Protein AF-A0A954BLR5-F1 (afdb_monomer_lite)

Sequence (154 aa):
MSEPIPFDEHAERLKIRSSPKPVTRINRKVLMVGAGIGVLALFAAMSIALKPPTAVDPDARRELYNTTNTRKPEGLSTLPTSYSDIAPVEDRIARLGPPLSGDLGATMLRAERELGIEPEYVTRFEDDFRPNPADEAERARRMREAALADEAAR

Foldseek 3Di:
DDDDDDPVVVVVVPPPDDDDDDDDDDDPVVVVVVVVVVVVVVVVVVCVVVVPPPPPDPVVPPPPPCPVPDPDPPVVVVDDPDPVRPPPVVVVPPPDDDDDDPDCPVVVCVLCVVLVHDDDDPPDDDPDPDPDVVVVVVVVVSSVVSVVVVVVVD

Secondary structure (DSSP, 8-state):
-PPPPPHHHHHHHT--SPPPPP-----HHHHHHHHHHHHHHHHHHHHHHT-------GGGGSSTT-TT-S---GGGTTS-SSGGGS--GGGG-----SPPTT--HHHHHHHHHHTT-PPPP-----SSSSPPHHHHHHHHHHHHHHHHHHHHH-

Radius of gyration: 46.42 Å; chains: 1; bounding box: 116×48×112 Å

Structure (mmCIF, N/CA/C/O backbone):
data_AF-A0A954BLR5-F1
#
_entry.id   AF-A0A954BLR5-F1
#
loop_
_atom_site.group_PDB
_atom_site.id
_atom_site.type_symbol
_atom_site.label_atom_id
_atom_site.label_alt_id
_atom_site.label_comp_id
_atom_site.label_asym_id
_atom_site.label_entity_id
_atom_site.label_seq_id
_atom_site.pdbx_PDB_ins_code
_atom_site.Cartn_x
_atom_site.Cartn_y
_atom_site.Cartn_z
_atom_site.occupancy
_atom_site.B_iso_or_equiv
_atom_site.auth_seq_id
_atom_site.auth_comp_id
_atom_site.auth_asym_id
_atom_site.auth_atom_id
_atom_site.pdbx_PDB_model_num
ATOM 1 N N . MET A 1 1 ? 77.175 5.494 -67.122 1.00 51.19 1 MET A N 1
ATOM 2 C CA . MET A 1 1 ? 76.671 6.641 -66.342 1.00 51.19 1 MET A CA 1
ATOM 3 C C . MET A 1 1 ? 75.400 6.184 -65.658 1.00 51.19 1 MET A C 1
ATOM 5 O O . MET A 1 1 ? 74.516 5.716 -66.358 1.00 51.19 1 MET A O 1
ATOM 9 N N . SER A 1 2 ? 75.355 6.194 -64.328 1.00 68.12 2 SER A N 1
ATOM 10 C CA . SER A 1 2 ? 74.134 5.906 -63.568 1.00 68.12 2 SER A CA 1
ATOM 11 C C . SER A 1 2 ? 73.149 7.056 -63.757 1.00 68.12 2 SER A C 1
ATOM 13 O O . SER A 1 2 ? 73.553 8.215 -63.644 1.00 68.12 2 SER A O 1
ATOM 15 N N . GLU A 1 3 ? 71.898 6.740 -64.084 1.00 78.94 3 GLU A N 1
ATOM 16 C CA . GLU A 1 3 ? 70.837 7.737 -64.227 1.00 78.94 3 GLU A CA 1
ATOM 17 C C . GLU A 1 3 ? 70.686 8.562 -62.938 1.00 78.94 3 GLU A C 1
ATOM 19 O O . GLU A 1 3 ? 70.871 8.027 -61.838 1.00 78.94 3 GLU A O 1
ATOM 24 N N . PRO A 1 4 ? 70.401 9.872 -63.051 1.00 80.62 4 PRO A N 1
ATOM 25 C CA . PRO A 1 4 ? 70.190 10.710 -61.886 1.00 80.62 4 PRO A CA 1
ATOM 26 C C . PRO A 1 4 ? 68.937 10.244 -61.146 1.00 80.62 4 PRO A C 1
ATOM 28 O O . PRO A 1 4 ? 67.880 10.039 -61.743 1.00 80.62 4 PRO A O 1
ATOM 31 N N . ILE A 1 5 ? 69.074 10.092 -59.833 1.00 77.06 5 ILE A N 1
ATOM 32 C CA . ILE A 1 5 ? 67.964 9.738 -58.954 1.00 77.06 5 ILE A CA 1
ATOM 33 C C . ILE A 1 5 ? 66.899 10.849 -59.058 1.00 77.06 5 ILE A C 1
ATOM 35 O O . ILE A 1 5 ? 67.242 12.037 -59.009 1.00 77.06 5 ILE A O 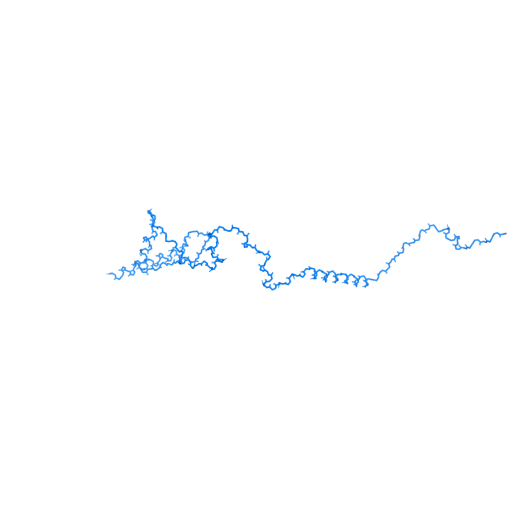1
ATOM 39 N N . PRO A 1 6 ? 65.615 10.496 -59.226 1.00 84.81 6 PRO A N 1
ATOM 40 C CA . PRO A 1 6 ? 64.540 11.470 -59.346 1.00 84.81 6 PRO A CA 1
ATOM 41 C C . PRO A 1 6 ? 64.396 12.317 -58.073 1.00 84.81 6 PRO A C 1
ATOM 43 O O . PRO A 1 6 ? 64.600 11.855 -56.949 1.00 84.81 6 PRO A O 1
ATOM 46 N N . PHE A 1 7 ? 64.028 13.587 -58.257 1.00 80.00 7 PHE A N 1
ATOM 47 C CA . PHE A 1 7 ? 63.974 14.601 -57.198 1.00 80.00 7 PHE A CA 1
ATOM 48 C C . PHE A 1 7 ? 63.080 14.210 -56.010 1.00 80.00 7 PHE A C 1
ATOM 50 O O . PHE A 1 7 ? 63.417 14.510 -54.865 1.00 80.00 7 PHE A O 1
ATOM 57 N N . ASP A 1 8 ? 61.984 13.495 -56.263 1.00 82.25 8 ASP A N 1
ATOM 58 C CA . ASP A 1 8 ? 61.044 13.067 -55.223 1.00 82.25 8 ASP A CA 1
ATOM 59 C C . ASP A 1 8 ? 61.700 12.118 -54.210 1.00 82.25 8 ASP A C 1
ATOM 61 O O . ASP A 1 8 ? 61.485 12.246 -53.006 1.00 82.25 8 ASP A O 1
ATOM 65 N N . GLU A 1 9 ? 62.592 11.234 -54.668 1.00 81.19 9 GLU A N 1
ATOM 66 C CA . GLU A 1 9 ? 63.307 10.304 -53.790 1.00 81.19 9 GLU A CA 1
ATOM 67 C C . GLU A 1 9 ? 64.349 11.036 -52.924 1.00 81.19 9 GLU A C 1
ATOM 69 O O . GLU A 1 9 ? 64.548 10.710 -51.751 1.00 81.19 9 GLU A O 1
ATOM 74 N N . HIS A 1 10 ? 64.978 12.086 -53.463 1.00 82.38 10 HIS A N 1
ATOM 75 C CA . HIS A 1 10 ? 65.848 12.968 -52.683 1.00 82.38 10 HIS A CA 1
ATOM 76 C C . HIS A 1 10 ? 65.068 13.754 -51.625 1.00 82.38 10 HIS A C 1
ATOM 78 O O . HIS A 1 10 ? 65.528 13.879 -50.487 1.00 82.38 10 HIS A O 1
ATOM 84 N N . ALA A 1 11 ? 63.887 14.260 -51.980 1.00 79.69 11 ALA A N 1
ATOM 85 C CA . ALA A 1 11 ? 63.023 15.003 -51.072 1.00 79.69 11 ALA A CA 1
ATOM 86 C C . ALA A 1 11 ? 62.489 14.118 -49.931 1.00 79.69 11 ALA A C 1
ATOM 88 O O . ALA A 1 11 ? 62.458 14.556 -48.779 1.00 79.69 11 ALA A O 1
ATOM 89 N N . GLU A 1 12 ? 62.137 12.864 -50.224 1.00 80.06 12 GLU A N 1
ATOM 90 C CA . GLU A 1 12 ? 61.710 11.872 -49.231 1.00 80.06 12 GLU A CA 1
ATOM 91 C C . GLU A 1 12 ? 62.844 11.553 -48.237 1.00 80.06 12 GLU A C 1
ATOM 93 O O . GLU A 1 12 ? 62.631 11.552 -47.023 1.00 80.06 12 GLU A O 1
ATOM 98 N N . ARG A 1 13 ? 64.078 11.370 -48.734 1.00 79.44 13 ARG A N 1
ATOM 99 C CA . ARG A 1 13 ? 65.270 11.084 -47.909 1.00 79.44 13 ARG A CA 1
ATOM 100 C C . ARG A 1 13 ? 65.712 12.255 -47.028 1.00 79.44 13 ARG A C 1
ATOM 102 O O . ARG A 1 13 ? 66.289 12.030 -45.967 1.00 79.44 13 ARG A O 1
ATOM 109 N N . LEU A 1 14 ? 65.460 13.495 -47.449 1.00 81.50 14 LEU A N 1
ATOM 110 C CA . LEU A 1 14 ? 65.829 14.719 -46.721 1.00 81.50 14 LEU A CA 1
ATOM 111 C C . LEU A 1 14 ? 64.708 15.241 -45.805 1.00 81.50 14 LEU A C 1
ATOM 113 O O . LEU A 1 14 ? 64.800 16.341 -45.253 1.00 81.50 14 LEU A O 1
ATOM 117 N N . LYS A 1 15 ? 63.632 14.472 -45.618 1.00 81.62 15 LYS A N 1
ATOM 118 C CA . LYS A 1 15 ? 62.487 14.871 -44.801 1.00 81.62 15 LYS A CA 1
ATOM 119 C C . LYS A 1 15 ? 62.802 14.751 -43.304 1.00 81.62 15 LYS A C 1
ATOM 121 O O . LYS A 1 15 ? 62.604 13.716 -42.683 1.00 81.62 15 LYS A O 1
ATOM 126 N N . ILE A 1 16 ? 63.254 15.851 -42.701 1.00 82.94 16 ILE A N 1
ATOM 127 C CA . ILE A 1 16 ? 63.628 15.928 -41.270 1.00 82.94 16 ILE A CA 1
ATOM 128 C C . ILE A 1 16 ? 62.395 15.979 -40.336 1.00 82.94 16 ILE A C 1
ATOM 130 O O . ILE A 1 16 ? 62.497 15.702 -39.142 1.00 82.94 16 ILE A O 1
ATOM 134 N N . ARG A 1 17 ? 61.205 16.326 -40.852 1.00 79.38 17 ARG A N 1
ATOM 135 C CA . ARG A 1 17 ? 59.964 16.415 -40.059 1.00 79.38 17 ARG A CA 1
ATOM 136 C C . ARG A 1 17 ? 59.061 15.201 -40.269 1.00 79.38 17 ARG A C 1
ATOM 138 O O . ARG A 1 17 ? 58.758 14.837 -41.404 1.00 79.38 17 ARG A O 1
ATOM 145 N N . SER A 1 18 ? 58.553 14.644 -39.171 1.00 80.31 18 SER A N 1
ATOM 146 C CA . SER A 1 18 ? 57.471 13.658 -39.215 1.00 80.31 18 SER A CA 1
ATOM 147 C C . SER A 1 18 ? 56.214 14.260 -39.852 1.00 80.31 18 SER A C 1
ATOM 149 O O . SER A 1 18 ? 55.916 15.448 -39.697 1.00 80.31 18 SER A O 1
ATOM 151 N N . SER A 1 19 ? 55.470 13.445 -40.602 1.00 79.62 19 SER A N 1
ATOM 152 C CA . SER A 1 19 ? 54.188 13.866 -41.170 1.00 79.62 19 SER A CA 1
ATOM 153 C C . SER A 1 19 ? 53.188 14.182 -40.049 1.00 79.62 19 SER A C 1
ATOM 155 O O . SER A 1 19 ? 53.088 13.398 -39.100 1.00 79.62 19 SER A O 1
ATOM 157 N N . PRO A 1 20 ? 52.420 15.284 -40.139 1.00 82.25 20 PRO A N 1
ATOM 158 C CA . PRO A 1 20 ? 51.418 15.615 -39.132 1.00 82.25 20 PRO A CA 1
ATOM 159 C C . PRO A 1 20 ? 50.363 14.507 -39.032 1.00 82.25 20 PRO A C 1
ATOM 161 O O . PRO A 1 20 ? 49.954 13.933 -40.043 1.00 82.25 20 PRO A O 1
ATOM 164 N N . LYS A 1 21 ? 49.909 14.206 -37.809 1.00 82.69 21 LYS A N 1
ATOM 165 C CA . LYS A 1 21 ? 48.869 13.194 -37.580 1.00 82.69 21 LYS A CA 1
ATOM 166 C C . LYS A 1 21 ? 47.573 13.652 -38.268 1.00 82.69 21 LYS A C 1
ATOM 168 O O . LYS A 1 21 ? 47.137 14.777 -38.011 1.00 82.69 21 LYS A O 1
ATOM 173 N N . PRO A 1 22 ? 46.958 12.830 -39.137 1.00 79.94 22 PRO A N 1
ATOM 174 C CA . PRO A 1 22 ? 45.746 13.230 -39.838 1.00 79.94 22 PRO A CA 1
ATOM 175 C C . PRO A 1 22 ? 44.627 13.516 -38.832 1.00 79.94 22 PRO A C 1
ATOM 177 O O . PRO A 1 22 ? 44.380 12.730 -37.916 1.00 79.94 22 PRO A O 1
ATOM 180 N N . VAL A 1 23 ? 43.954 14.657 -38.996 1.00 81.38 23 VAL A N 1
ATOM 181 C CA . VAL A 1 23 ? 42.834 15.065 -38.142 1.00 81.38 23 VAL A CA 1
ATOM 182 C C . VAL A 1 23 ? 41.537 14.651 -38.824 1.00 81.38 23 VAL A C 1
ATOM 184 O O . VAL A 1 23 ? 41.151 15.219 -39.847 1.00 81.38 23 VAL A O 1
ATOM 187 N N . THR A 1 24 ? 40.838 13.673 -38.257 1.00 83.62 24 THR A N 1
ATOM 188 C CA . THR A 1 24 ? 39.501 13.285 -38.715 1.00 83.62 24 THR A CA 1
ATOM 189 C C . THR A 1 24 ? 38.504 14.393 -38.391 1.00 83.62 24 THR A C 1
ATOM 191 O O . THR A 1 24 ? 38.186 14.642 -37.228 1.00 83.62 24 THR A O 1
ATOM 194 N N . ARG A 1 25 ? 37.993 15.075 -39.420 1.00 84.56 25 ARG A N 1
ATOM 195 C CA . ARG A 1 25 ? 36.912 16.056 -39.274 1.00 84.56 25 ARG A CA 1
ATOM 196 C C . ARG A 1 25 ? 35.569 15.335 -39.333 1.00 84.56 25 ARG A C 1
ATOM 198 O O . ARG A 1 25 ? 35.106 14.969 -40.406 1.00 84.56 25 ARG A O 1
ATOM 205 N N . ILE A 1 26 ? 34.946 15.134 -38.175 1.00 83.81 26 ILE A N 1
ATOM 206 C CA . ILE A 1 26 ? 33.617 14.520 -38.078 1.00 83.81 26 ILE A CA 1
ATOM 207 C C . ILE A 1 26 ? 32.550 15.618 -38.124 1.00 83.81 26 ILE A C 1
ATOM 209 O O . ILE A 1 26 ? 32.649 16.633 -37.430 1.00 83.81 26 ILE A O 1
ATOM 213 N N . ASN A 1 27 ? 31.510 15.418 -38.937 1.00 91.12 27 ASN A N 1
ATOM 214 C CA . ASN A 1 27 ? 30.366 16.323 -38.975 1.00 91.12 27 ASN A CA 1
ATOM 215 C C . ASN A 1 27 ? 29.579 16.217 -37.660 1.00 91.12 27 ASN A C 1
ATOM 217 O O . ASN A 1 27 ? 29.023 15.165 -37.341 1.00 91.12 27 ASN A O 1
ATOM 221 N N . ARG A 1 28 ? 29.486 17.328 -36.919 1.00 92.69 28 ARG A N 1
ATOM 222 C CA . ARG A 1 28 ? 28.760 17.401 -35.639 1.00 92.69 28 ARG A CA 1
ATOM 223 C C . ARG A 1 28 ? 27.305 16.943 -35.757 1.00 92.69 28 ARG A C 1
ATOM 225 O O . ARG A 1 28 ? 26.790 16.346 -34.820 1.00 92.69 28 ARG A O 1
ATOM 232 N N . LYS A 1 29 ? 26.659 17.171 -36.907 1.00 94.06 29 LYS A N 1
ATOM 233 C CA . LYS A 1 29 ? 25.286 16.707 -37.162 1.00 94.06 29 LYS A CA 1
ATOM 234 C C . LYS A 1 29 ? 25.207 15.183 -37.204 1.00 94.06 29 LYS A C 1
ATOM 236 O O . LYS A 1 29 ? 24.309 14.612 -36.606 1.00 94.06 29 LYS A O 1
ATOM 241 N N . VAL A 1 30 ? 26.171 14.529 -37.854 1.00 94.56 30 VAL A N 1
ATOM 242 C CA . VAL A 1 30 ? 26.238 13.060 -37.929 1.00 94.56 30 VAL A CA 1
ATOM 243 C C . VAL A 1 30 ? 26.485 12.467 -36.546 1.00 94.56 30 VAL A C 1
ATOM 245 O O . VAL A 1 30 ? 25.835 11.495 -36.180 1.00 94.56 30 VAL A O 1
ATOM 248 N N . LEU A 1 31 ? 27.357 13.092 -35.748 1.00 94.69 31 LEU A N 1
ATOM 249 C CA . LEU A 1 31 ? 27.602 12.665 -34.371 1.00 94.69 31 LEU A CA 1
ATOM 250 C C . LEU A 1 31 ? 26.343 12.789 -33.499 1.00 94.69 31 LEU A C 1
ATOM 252 O O . LEU A 1 31 ? 26.013 11.852 -32.779 1.00 94.69 31 LEU A O 1
ATOM 256 N N . MET A 1 32 ? 25.607 13.901 -33.606 1.00 96.00 32 MET A N 1
ATOM 257 C CA . MET A 1 32 ? 24.341 14.084 -32.886 1.00 96.00 32 MET A CA 1
ATOM 258 C C . MET A 1 32 ? 23.272 13.075 -33.317 1.00 96.00 32 MET A C 1
ATOM 260 O O . MET A 1 32 ? 22.622 12.482 -32.462 1.00 96.00 32 MET A O 1
ATOM 264 N N . VAL A 1 33 ? 23.112 12.841 -34.622 1.00 97.12 33 VAL A N 1
ATOM 265 C CA . VAL A 1 33 ? 22.146 11.861 -35.144 1.00 97.12 33 VAL A CA 1
ATOM 266 C C . VAL A 1 33 ? 22.508 10.446 -34.691 1.00 97.12 33 VAL A C 1
ATOM 268 O O . VAL A 1 33 ? 21.643 9.729 -34.199 1.00 97.12 33 VAL A O 1
ATOM 271 N N . GLY A 1 34 ? 23.783 10.057 -34.788 1.00 97.19 34 GLY A N 1
ATOM 272 C CA . GLY A 1 34 ? 24.250 8.743 -34.345 1.00 97.19 34 GLY A CA 1
ATOM 273 C C . GLY A 1 34 ? 24.043 8.520 -32.846 1.00 97.19 34 GLY A C 1
ATOM 274 O O . GLY A 1 34 ? 23.519 7.482 -32.446 1.00 97.19 34 GLY A O 1
ATOM 275 N N . ALA A 1 35 ? 24.377 9.515 -32.019 1.00 97.00 35 ALA A N 1
ATOM 276 C CA . ALA A 1 35 ? 24.123 9.459 -30.582 1.00 97.00 35 ALA A CA 1
ATOM 277 C C . ALA A 1 35 ? 22.620 9.360 -30.271 1.00 97.00 35 ALA A C 1
ATOM 279 O O . ALA A 1 35 ? 22.219 8.538 -29.450 1.00 97.00 35 ALA A O 1
ATOM 280 N N . GLY A 1 36 ? 21.782 10.138 -30.965 1.00 97.88 36 GLY A N 1
ATOM 281 C CA . GLY A 1 36 ? 20.327 10.095 -30.807 1.00 97.88 36 GLY A CA 1
ATOM 282 C C . GLY A 1 36 ? 19.736 8.721 -31.128 1.00 97.88 36 GLY A C 1
ATOM 283 O O . GLY A 1 36 ? 18.960 8.190 -30.337 1.00 97.88 36 GLY A O 1
ATOM 284 N N . ILE A 1 37 ? 20.157 8.104 -32.236 1.00 98.12 37 ILE A N 1
ATOM 285 C CA . ILE A 1 37 ? 19.743 6.741 -32.601 1.00 98.12 37 ILE A CA 1
ATOM 286 C C . ILE A 1 37 ? 20.178 5.739 -31.525 1.00 98.12 37 ILE A C 1
ATOM 288 O O . ILE A 1 37 ? 19.382 4.890 -31.126 1.00 98.12 37 ILE A O 1
ATOM 292 N N . GLY A 1 38 ? 21.408 5.859 -31.015 1.00 98.12 38 GLY A N 1
ATOM 293 C CA . GLY A 1 38 ? 21.914 4.991 -29.950 1.00 98.12 38 GLY A CA 1
ATOM 294 C C . GLY A 1 38 ? 21.086 5.073 -28.665 1.00 98.12 38 GLY A C 1
ATOM 295 O O . GLY A 1 38 ? 20.719 4.045 -28.098 1.00 98.12 38 GLY A O 1
ATOM 296 N N . VAL A 1 39 ? 20.731 6.287 -28.234 1.00 98.12 39 VAL A N 1
ATOM 297 C CA . VAL A 1 39 ? 19.890 6.502 -27.045 1.00 98.12 39 VAL A CA 1
ATOM 298 C C . VAL A 1 39 ? 18.485 5.935 -27.248 1.00 98.12 39 VAL A C 1
ATOM 300 O O . VAL A 1 39 ? 17.973 5.251 -26.364 1.00 98.12 39 VAL A O 1
ATOM 303 N N . LEU A 1 40 ? 17.873 6.162 -28.413 1.00 98.06 40 LEU A N 1
ATOM 304 C CA . LEU A 1 40 ? 16.546 5.623 -28.724 1.00 98.06 40 LEU A CA 1
ATOM 305 C C . LEU A 1 40 ? 16.539 4.090 -28.749 1.00 98.06 40 LEU A C 1
ATOM 307 O O . LEU A 1 40 ? 15.617 3.475 -28.216 1.00 98.06 40 LEU A O 1
ATOM 311 N N . ALA A 1 41 ? 17.580 3.470 -29.309 1.00 98.06 41 ALA A N 1
ATOM 312 C CA . ALA A 1 41 ? 17.724 2.018 -29.324 1.00 98.06 41 ALA A CA 1
ATOM 313 C C . ALA A 1 41 ? 17.852 1.440 -27.904 1.00 98.06 41 ALA A C 1
ATOM 315 O O . ALA A 1 41 ? 17.155 0.483 -27.566 1.00 98.06 41 ALA A O 1
ATOM 316 N N . LEU A 1 42 ? 18.686 2.050 -27.052 1.00 97.94 42 LEU A N 1
ATOM 317 C CA . LEU A 1 42 ? 18.821 1.658 -25.645 1.00 97.94 42 LEU A CA 1
ATOM 318 C C . LEU A 1 42 ? 17.505 1.815 -24.880 1.00 97.94 42 LEU A C 1
ATOM 320 O O . LEU A 1 42 ? 17.113 0.914 -24.144 1.00 97.94 42 LEU A O 1
ATOM 324 N N . PHE A 1 43 ? 16.800 2.929 -25.076 1.00 97.25 43 PHE A N 1
ATOM 325 C CA . PHE A 1 43 ? 15.517 3.175 -24.426 1.00 97.25 43 PHE A CA 1
ATOM 326 C C . PHE A 1 43 ? 14.448 2.159 -24.847 1.00 97.25 43 PHE A C 1
ATOM 328 O O . PHE A 1 43 ? 13.703 1.660 -24.002 1.00 97.25 43 PHE A O 1
ATOM 335 N N . ALA A 1 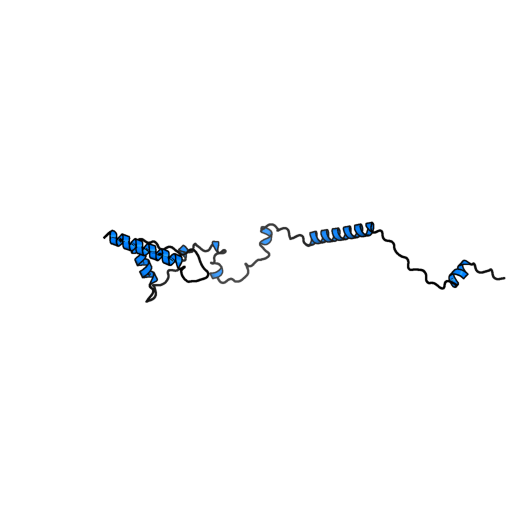44 ? 14.385 1.807 -26.133 1.00 97.00 44 ALA A N 1
ATOM 336 C CA . ALA A 1 44 ? 13.469 0.787 -26.634 1.00 97.00 44 ALA A CA 1
ATOM 337 C C . ALA A 1 44 ? 13.802 -0.600 -26.061 1.00 97.00 44 ALA A C 1
ATOM 339 O O . ALA A 1 44 ? 12.910 -1.295 -25.574 1.00 97.00 44 ALA A O 1
ATOM 340 N N . ALA A 1 45 ? 15.085 -0.974 -26.048 1.00 97.31 45 ALA A N 1
ATOM 341 C CA . ALA A 1 45 ? 15.543 -2.221 -25.445 1.00 97.31 45 ALA A CA 1
ATOM 342 C C . ALA A 1 45 ? 15.197 -2.287 -23.950 1.00 97.31 45 ALA A C 1
ATOM 344 O O . ALA A 1 45 ? 14.641 -3.284 -23.492 1.00 97.31 45 ALA A O 1
ATOM 345 N N . MET A 1 46 ? 15.451 -1.206 -23.205 1.00 96.50 46 MET A N 1
ATOM 346 C CA . MET A 1 46 ? 15.103 -1.107 -21.788 1.00 96.50 46 MET A CA 1
ATOM 347 C C . MET A 1 46 ? 13.592 -1.201 -21.579 1.00 96.50 46 MET A C 1
ATOM 349 O O . MET A 1 46 ? 13.150 -1.916 -20.691 1.00 96.50 46 MET A O 1
ATOM 353 N N . SER A 1 47 ? 12.793 -0.542 -22.419 1.00 95.19 47 SER A N 1
ATOM 354 C CA . SER A 1 47 ? 11.326 -0.580 -22.333 1.00 95.19 47 SER A CA 1
ATOM 355 C C . SER A 1 47 ? 10.762 -1.988 -22.553 1.00 95.19 47 SER A C 1
ATOM 357 O O . SER A 1 47 ? 9.788 -2.366 -21.909 1.00 95.19 47 SER A O 1
ATOM 359 N N . ILE A 1 48 ? 11.376 -2.777 -23.441 1.00 92.00 48 ILE A N 1
ATOM 360 C CA . ILE A 1 48 ? 11.011 -4.184 -23.660 1.00 92.00 48 ILE A CA 1
ATOM 361 C C . ILE A 1 48 ? 11.478 -5.049 -22.484 1.00 92.00 48 ILE A C 1
ATOM 363 O O . ILE A 1 48 ? 10.709 -5.871 -21.996 1.00 92.00 48 ILE A O 1
ATOM 367 N N . ALA A 1 49 ? 12.709 -4.850 -22.009 1.00 92.75 49 ALA A N 1
ATOM 368 C CA . ALA A 1 49 ? 13.298 -5.635 -20.925 1.00 92.75 49 ALA A CA 1
ATOM 369 C C . ALA A 1 49 ? 12.612 -5.400 -19.568 1.00 92.75 49 ALA A C 1
ATOM 371 O O . ALA A 1 49 ? 12.438 -6.339 -18.798 1.00 92.75 49 ALA A O 1
ATOM 372 N N . LEU A 1 50 ? 12.215 -4.157 -19.280 1.00 92.25 50 LEU A N 1
ATOM 373 C CA . LEU A 1 50 ? 11.503 -3.767 -18.059 1.00 92.25 50 LEU A CA 1
ATOM 374 C C . LEU A 1 50 ? 9.987 -3.869 -18.203 1.00 92.25 50 LEU A C 1
ATOM 376 O O . LEU A 1 50 ? 9.283 -3.495 -17.265 1.00 92.25 50 LEU A O 1
ATOM 380 N N . LYS A 1 51 ? 9.466 -4.335 -19.348 1.00 86.25 51 LYS A N 1
ATOM 381 C CA . LYS A 1 51 ? 8.026 -4.515 -19.518 1.00 86.25 51 LYS A CA 1
ATOM 382 C C . LYS A 1 51 ? 7.538 -5.384 -18.355 1.00 86.25 51 LYS A C 1
ATOM 384 O O . LYS A 1 51 ? 7.940 -6.548 -18.278 1.00 86.25 51 LYS A O 1
ATOM 389 N N . PRO A 1 52 ? 6.725 -4.833 -17.431 1.00 78.62 52 PRO A N 1
ATOM 390 C CA . PRO A 1 52 ? 6.275 -5.604 -16.291 1.00 78.62 52 PRO A CA 1
ATOM 391 C C . PRO A 1 52 ? 5.516 -6.810 -16.836 1.00 78.62 52 PRO A C 1
ATOM 393 O O . PRO A 1 52 ? 4.853 -6.675 -17.876 1.00 78.62 52 PRO A O 1
ATOM 396 N N . PRO A 1 53 ? 5.611 -7.979 -16.182 1.00 72.62 53 PRO A N 1
ATOM 397 C CA . PRO A 1 53 ? 4.796 -9.112 -16.572 1.00 72.62 53 PRO A CA 1
ATOM 398 C C . PRO A 1 53 ? 3.349 -8.623 -16.602 1.00 72.62 53 PRO A C 1
ATOM 400 O O . PRO A 1 53 ? 2.811 -8.190 -15.581 1.00 72.62 53 PRO A O 1
ATOM 403 N N . THR A 1 54 ? 2.757 -8.591 -17.802 1.00 67.19 54 THR A N 1
ATOM 404 C CA . THR A 1 54 ? 1.333 -8.305 -17.961 1.00 67.19 54 THR A CA 1
ATOM 405 C C . THR A 1 54 ? 0.642 -9.265 -17.023 1.00 67.19 54 THR A C 1
ATOM 407 O O . THR A 1 54 ? 0.921 -10.459 -17.111 1.00 67.19 54 THR A O 1
ATOM 410 N N . ALA A 1 55 ? -0.136 -8.733 -16.076 1.00 58.78 55 ALA A N 1
ATOM 411 C CA . ALA A 1 55 ? -0.823 -9.525 -15.075 1.00 58.78 55 ALA A CA 1
ATOM 412 C C . ALA A 1 55 ? -1.555 -10.649 -15.805 1.00 58.78 55 ALA A C 1
ATOM 414 O O . ALA A 1 55 ? -2.568 -10.417 -16.461 1.00 58.78 55 ALA A O 1
ATOM 415 N N . VAL A 1 56 ? -0.951 -11.836 -15.773 1.00 57.69 56 VAL A N 1
ATOM 416 C CA . VAL A 1 56 ? -1.539 -13.024 -16.358 1.00 57.69 56 VAL A CA 1
ATOM 417 C C . VAL A 1 56 ? -2.834 -13.223 -15.591 1.00 57.69 56 VAL A C 1
ATOM 419 O O . VAL A 1 56 ? -2.878 -12.981 -14.375 1.00 57.69 56 VAL A O 1
ATOM 422 N N . ASP A 1 57 ? -3.867 -13.554 -16.355 1.00 59.06 57 ASP A N 1
ATOM 423 C CA . ASP A 1 57 ? -5.214 -13.899 -15.925 1.00 59.06 57 ASP A CA 1
ATOM 424 C C . ASP A 1 57 ? -5.217 -14.426 -14.476 1.00 59.06 57 ASP A C 1
ATOM 426 O O . ASP A 1 57 ? -4.398 -15.301 -14.168 1.00 59.06 57 ASP A O 1
ATOM 430 N N . PRO A 1 58 ? -6.029 -13.885 -13.547 1.00 57.91 58 PRO A N 1
ATOM 431 C CA . PRO A 1 58 ? -6.054 -14.310 -12.143 1.00 57.91 58 PRO A CA 1
ATOM 432 C C . PRO A 1 58 ? -6.065 -15.834 -11.920 1.00 57.91 58 PRO A C 1
ATOM 434 O O . PRO A 1 58 ? -5.551 -16.281 -10.894 1.00 57.91 58 PRO A O 1
ATOM 437 N N . ASP A 1 59 ? -6.537 -16.630 -12.881 1.00 57.22 59 ASP A N 1
ATOM 438 C CA . ASP A 1 59 ? -6.489 -18.094 -12.829 1.00 57.22 59 ASP A CA 1
ATOM 439 C C . ASP A 1 59 ? -5.086 -18.712 -13.004 1.00 57.22 59 ASP A C 1
ATOM 441 O O . ASP A 1 59 ? -4.812 -19.767 -12.438 1.00 57.22 59 ASP A O 1
ATOM 445 N N . ALA A 1 60 ? -4.136 -18.048 -13.670 1.00 55.66 60 ALA A N 1
ATOM 446 C CA . ALA A 1 60 ? -2.764 -18.550 -13.838 1.00 55.66 60 ALA A CA 1
ATOM 447 C C . ALA A 1 60 ? -1.870 -18.353 -12.594 1.00 55.66 60 ALA A C 1
ATOM 449 O O . ALA A 1 60 ? -0.758 -18.879 -12.526 1.00 55.66 60 ALA A O 1
ATOM 450 N N . ARG A 1 61 ? -2.333 -17.588 -11.593 1.00 54.69 61 ARG A N 1
ATOM 451 C CA . ARG A 1 61 ? -1.616 -17.325 -10.328 1.00 54.69 61 ARG A CA 1
ATOM 452 C C . ARG A 1 61 ? -1.966 -18.290 -9.194 1.00 54.69 61 ARG A C 1
ATOM 454 O O . ARG A 1 61 ? -1.458 -18.124 -8.087 1.00 54.69 61 ARG A O 1
ATOM 461 N N . ARG A 1 62 ? -2.806 -19.295 -9.443 1.00 55.84 62 ARG A N 1
ATOM 462 C CA . ARG A 1 62 ? -3.292 -20.204 -8.394 1.00 55.84 62 ARG A CA 1
ATOM 463 C C . ARG A 1 62 ? -2.271 -21.248 -7.936 1.00 55.84 62 ARG A C 1
ATOM 465 O O . ARG A 1 62 ? -2.404 -21.764 -6.834 1.00 55.84 62 ARG A O 1
ATOM 472 N N . GLU A 1 63 ? -1.244 -21.537 -8.734 1.00 56.66 63 GLU A N 1
ATOM 473 C CA . GLU A 1 63 ? -0.468 -22.773 -8.541 1.00 56.66 63 GLU A CA 1
ATOM 474 C C . GLU A 1 63 ? 0.996 -22.571 -8.115 1.00 56.66 63 GLU A C 1
ATOM 476 O O . GLU A 1 63 ? 1.615 -23.510 -7.613 1.00 56.66 63 GLU A O 1
ATOM 481 N N . LEU A 1 64 ? 1.548 -21.353 -8.237 1.00 62.03 64 LEU A N 1
ATOM 482 C CA . LEU A 1 64 ? 2.968 -21.097 -7.932 1.00 62.03 64 LEU A CA 1
ATOM 483 C C . LEU A 1 64 ? 3.248 -20.843 -6.438 1.00 62.03 64 LEU A C 1
ATOM 485 O O . LEU A 1 64 ? 4.372 -21.028 -5.982 1.00 62.03 64 LEU A O 1
ATOM 489 N N . TYR A 1 65 ? 2.221 -20.501 -5.656 1.00 55.34 65 TYR A N 1
ATOM 490 C CA . TYR A 1 65 ? 2.286 -20.437 -4.192 1.00 55.34 65 TYR A CA 1
ATOM 491 C C . TYR A 1 65 ? 1.324 -21.456 -3.576 1.00 55.34 65 TYR A C 1
ATOM 493 O O . TYR A 1 65 ? 0.385 -21.108 -2.861 1.00 55.34 65 TYR A O 1
ATOM 501 N N . ASN A 1 66 ? 1.551 -22.741 -3.851 1.00 56.50 66 ASN A N 1
ATOM 502 C CA . ASN A 1 66 ? 0.872 -23.826 -3.146 1.00 56.50 66 ASN A CA 1
ATOM 503 C C . ASN A 1 66 ? 1.360 -23.895 -1.683 1.00 56.50 66 ASN A C 1
ATOM 505 O O . ASN A 1 66 ? 2.236 -24.676 -1.325 1.00 56.50 66 ASN A O 1
ATOM 509 N N . THR A 1 67 ? 0.774 -23.071 -0.812 1.00 61.56 67 THR A N 1
ATOM 510 C CA . THR A 1 67 ? 0.959 -23.117 0.657 1.00 61.56 67 THR A CA 1
ATOM 511 C C . THR A 1 67 ? 0.113 -24.212 1.327 1.00 61.56 67 THR A C 1
ATOM 513 O O . THR A 1 67 ? 0.069 -24.341 2.553 1.00 61.56 67 THR A O 1
ATOM 516 N N . THR A 1 68 ? -0.578 -25.007 0.510 1.00 58.94 68 THR A N 1
ATOM 517 C CA . THR A 1 68 ? -1.542 -26.039 0.900 1.00 58.94 68 THR A CA 1
ATOM 518 C C . THR A 1 68 ? -0.869 -27.294 1.456 1.00 58.94 68 THR A C 1
ATOM 520 O O . THR A 1 68 ? -1.490 -28.025 2.221 1.00 58.94 68 THR A O 1
ATOM 523 N N . ASN A 1 69 ? 0.403 -27.539 1.119 1.00 60.75 69 ASN A N 1
ATOM 524 C CA . ASN A 1 69 ? 1.116 -28.771 1.470 1.00 60.75 69 ASN A CA 1
ATOM 525 C C . ASN A 1 69 ? 2.084 -28.586 2.654 1.00 60.75 69 ASN A C 1
ATOM 527 O O . ASN A 1 69 ? 3.252 -28.957 2.600 1.00 60.75 69 ASN A O 1
ATOM 531 N N . THR A 1 70 ? 1.589 -27.980 3.731 1.00 61.91 70 THR A N 1
ATOM 532 C CA . THR A 1 70 ? 2.229 -28.026 5.051 1.00 61.91 70 THR A CA 1
ATOM 533 C C . THR A 1 70 ? 1.286 -28.785 5.969 1.00 61.91 70 THR A C 1
ATOM 535 O O . THR A 1 70 ? 0.086 -28.512 5.964 1.00 61.91 70 THR A O 1
ATOM 538 N N . ARG A 1 71 ? 1.807 -29.721 6.776 1.00 65.12 71 ARG A N 1
ATOM 539 C CA . ARG A 1 71 ? 1.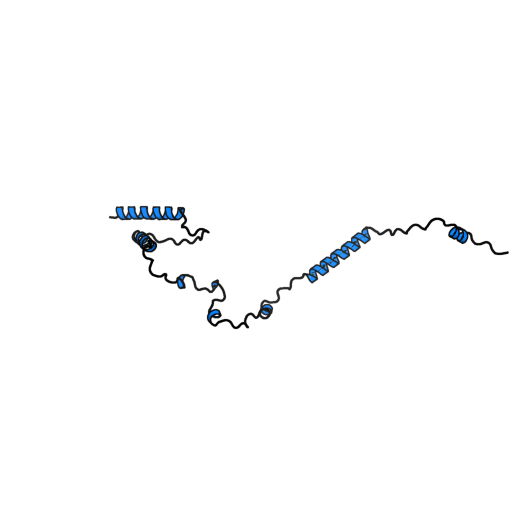048 -30.338 7.875 1.00 65.12 71 ARG A CA 1
ATOM 540 C C . ARG A 1 71 ? 0.657 -29.230 8.862 1.00 65.12 71 ARG A C 1
ATOM 542 O O . ARG A 1 71 ? 1.440 -28.865 9.733 1.00 65.12 71 ARG A O 1
ATOM 549 N N . LYS A 1 72 ? -0.519 -28.633 8.664 1.00 66.56 72 LYS A N 1
ATOM 550 C CA . LYS A 1 72 ? -1.099 -27.654 9.583 1.00 66.56 72 LYS A CA 1
ATOM 551 C C . LYS A 1 72 ? -1.701 -28.421 10.767 1.00 66.56 72 LYS A C 1
ATOM 553 O O . LYS A 1 72 ? -2.308 -29.466 10.535 1.00 66.56 72 LYS A O 1
ATOM 558 N N . PRO A 1 73 ? -1.534 -27.942 12.009 1.00 72.38 73 PRO A N 1
ATOM 559 C CA . PRO A 1 73 ? -2.244 -28.510 13.151 1.00 72.38 73 PRO A CA 1
ATOM 560 C C . PRO A 1 73 ? -3.758 -28.385 12.930 1.00 72.38 73 PRO A C 1
ATOM 562 O O . PRO A 1 73 ? -4.213 -27.439 12.279 1.00 72.38 73 PRO A O 1
ATOM 565 N N . GLU A 1 74 ? -4.539 -29.327 13.458 1.00 75.06 74 GLU A N 1
ATOM 566 C CA . GLU A 1 74 ? -5.968 -29.480 13.154 1.00 75.06 74 GLU A CA 1
ATOM 567 C C . GLU A 1 74 ? -6.754 -28.179 13.408 1.00 75.06 74 GLU A C 1
ATOM 569 O O . GLU A 1 74 ? -7.588 -27.779 12.594 1.00 75.06 74 GLU A O 1
ATOM 574 N N . GLY A 1 75 ? -6.408 -27.450 14.475 1.00 76.19 75 GLY A N 1
ATOM 575 C CA . GLY A 1 75 ? -7.057 -26.192 14.869 1.00 76.19 75 GLY A CA 1
ATOM 576 C C . GLY A 1 75 ? -6.755 -24.978 13.981 1.00 76.19 75 GLY A C 1
ATOM 577 O O . GLY A 1 75 ? -7.396 -23.941 14.122 1.00 76.19 75 GLY A O 1
ATOM 578 N N . LEU A 1 76 ? -5.802 -25.072 13.051 1.00 75.25 76 LEU A N 1
ATOM 579 C CA . LEU A 1 76 ? -5.502 -23.977 12.120 1.00 75.25 76 LEU A CA 1
ATOM 580 C C . LEU A 1 76 ? -6.444 -23.966 10.911 1.00 75.25 76 LEU A C 1
ATOM 582 O O . LEU A 1 76 ? -6.612 -22.934 10.269 1.00 75.25 76 LEU A O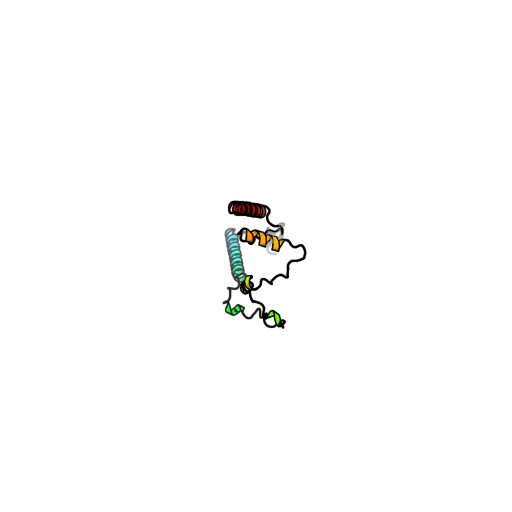 1
ATOM 586 N N . SER A 1 77 ? -7.069 -25.108 10.612 1.00 76.62 77 SER A N 1
ATOM 587 C CA . SER A 1 77 ? -8.070 -25.235 9.546 1.00 76.62 77 SER A CA 1
ATOM 588 C C . SER A 1 77 ? -9.431 -24.648 9.928 1.00 76.62 77 SER A C 1
ATOM 590 O O . SER A 1 77 ? -10.213 -24.289 9.054 1.00 76.62 77 SER A O 1
ATOM 592 N N . THR A 1 78 ? -9.700 -24.520 11.228 1.00 79.75 78 THR A N 1
ATOM 593 C CA . THR A 1 78 ? -10.959 -23.991 11.767 1.00 79.75 78 THR A CA 1
ATOM 594 C C . THR A 1 78 ? -10.948 -22.471 11.928 1.00 79.75 78 THR A C 1
ATOM 596 O O . THR A 1 78 ? -11.939 -21.895 12.372 1.00 79.75 78 THR A O 1
ATOM 599 N N . LEU A 1 79 ? -9.823 -21.815 11.626 1.00 81.31 79 LEU A N 1
ATOM 600 C CA . LEU A 1 79 ? -9.702 -20.365 11.722 1.00 81.31 79 LEU A CA 1
ATOM 601 C C . LEU A 1 79 ? -10.325 -19.682 10.493 1.00 81.31 79 LEU A C 1
ATOM 603 O O . LEU A 1 79 ? -10.243 -20.217 9.384 1.00 81.31 79 LEU A O 1
ATOM 607 N N . PRO A 1 80 ? -10.916 -18.489 10.667 1.00 83.19 80 PRO A N 1
ATOM 608 C CA . PRO A 1 80 ? -11.400 -17.697 9.547 1.00 83.19 80 PRO A CA 1
ATOM 609 C C . PRO A 1 80 ? -10.252 -17.327 8.598 1.00 83.19 80 PRO A C 1
ATOM 611 O O . PRO A 1 80 ? -9.123 -17.093 9.032 1.00 83.19 80 PRO A O 1
ATOM 614 N N . THR A 1 81 ? -10.536 -17.287 7.295 1.00 80.44 81 THR A N 1
ATOM 615 C CA . THR A 1 81 ? -9.510 -17.034 6.266 1.00 80.44 81 THR A CA 1
ATOM 616 C C . THR A 1 81 ? -9.107 -15.559 6.220 1.00 80.44 81 THR A C 1
ATOM 618 O O . THR A 1 81 ? -7.964 -15.240 5.895 1.00 80.44 81 THR A O 1
ATOM 621 N N . SER A 1 82 ? -10.024 -14.663 6.583 1.00 77.50 82 SER A N 1
ATOM 622 C CA . SER 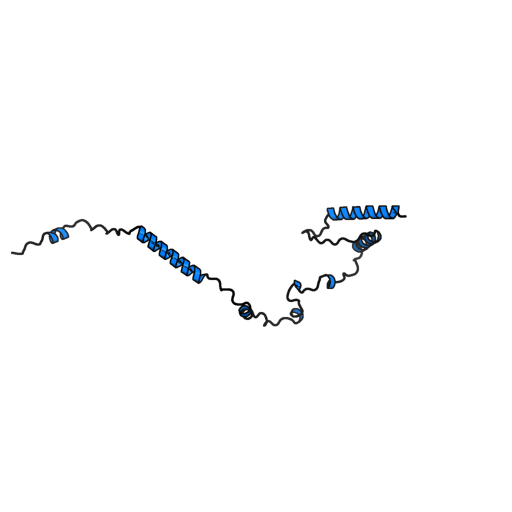A 1 82 ? -9.804 -13.223 6.667 1.00 77.50 82 SER A CA 1
ATOM 623 C C . SER A 1 82 ? -10.278 -12.663 8.011 1.00 77.50 82 SER A C 1
ATOM 625 O O . SER A 1 82 ? -11.194 -13.197 8.635 1.00 77.50 82 SER A O 1
ATOM 627 N N . TYR A 1 83 ? -9.695 -11.539 8.443 1.00 71.81 83 TYR A N 1
ATOM 628 C CA . TYR A 1 83 ? -10.140 -10.802 9.635 1.00 71.81 83 TYR A CA 1
ATOM 629 C C . TYR A 1 83 ? -11.595 -10.312 9.527 1.00 71.81 83 TYR A C 1
ATOM 631 O O . TYR A 1 83 ? -12.241 -10.098 10.545 1.00 71.81 83 TYR A O 1
ATOM 639 N N . SER A 1 84 ? -12.121 -10.185 8.305 1.00 74.25 84 SER A N 1
ATOM 640 C CA . SER A 1 84 ? -13.534 -9.895 8.023 1.00 74.25 84 SER A CA 1
ATOM 641 C C . SER A 1 84 ? -14.478 -11.060 8.324 1.00 74.25 84 SER A C 1
ATOM 643 O O . SER A 1 84 ? -15.670 -10.848 8.510 1.00 74.25 84 SER A O 1
ATOM 645 N N . ASP A 1 85 ? -13.951 -12.284 8.350 1.00 73.44 85 ASP A N 1
ATOM 646 C CA . ASP A 1 85 ? -14.715 -13.517 8.570 1.00 73.44 85 ASP A CA 1
ATOM 647 C C . ASP A 1 85 ? -14.741 -13.887 10.063 1.00 73.44 85 ASP A C 1
ATOM 649 O O . ASP A 1 85 ? -15.308 -14.903 10.479 1.00 73.44 85 ASP A O 1
ATOM 653 N N . ILE A 1 86 ? -14.083 -13.073 10.891 1.00 71.44 86 ILE A N 1
ATOM 654 C CA . ILE A 1 86 ? -14.231 -13.117 12.334 1.00 71.44 86 ILE A CA 1
ATOM 655 C C . ILE A 1 86 ? -15.653 -12.639 12.609 1.00 71.44 86 ILE A C 1
ATOM 657 O O . ILE A 1 86 ? -15.992 -11.499 12.304 1.00 71.44 86 ILE A O 1
ATOM 661 N N . ALA A 1 87 ? -16.482 -13.543 13.142 1.00 68.56 87 ALA A N 1
ATOM 662 C CA . ALA A 1 87 ? -17.835 -13.213 13.573 1.00 68.56 87 ALA A CA 1
A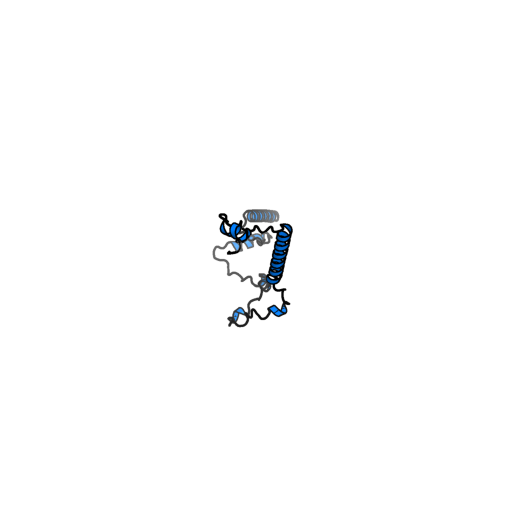TOM 663 C C . ALA A 1 87 ? -17.832 -11.896 14.377 1.00 68.56 87 ALA A C 1
ATOM 665 O O . ALA A 1 87 ? -16.868 -11.673 15.125 1.00 68.56 87 ALA A O 1
ATOM 666 N N . PRO A 1 88 ? -18.869 -11.052 14.219 1.00 64.62 88 PRO A N 1
ATOM 667 C CA . PRO A 1 88 ? -18.969 -9.766 14.896 1.00 64.62 88 PRO A CA 1
ATOM 668 C C . PRO A 1 88 ? -18.614 -9.896 16.384 1.00 64.62 88 PRO A C 1
ATOM 670 O O . PRO A 1 88 ? -18.950 -10.896 17.029 1.00 64.62 88 PRO A O 1
ATOM 673 N N . VAL A 1 89 ? -17.853 -8.927 16.907 1.00 57.56 89 VAL A N 1
ATOM 674 C CA . VAL A 1 89 ? -17.264 -8.970 18.261 1.00 57.56 89 VAL A CA 1
ATOM 675 C C . VAL A 1 89 ? -18.335 -9.221 19.323 1.00 57.56 89 VAL A C 1
ATOM 677 O O . VAL A 1 89 ? -18.035 -9.837 20.342 1.00 57.56 89 VAL A O 1
ATOM 680 N N . GLU A 1 90 ? -19.580 -8.833 19.050 1.00 59.88 90 GLU A N 1
ATOM 681 C CA . GLU A 1 90 ? -20.757 -9.039 19.888 1.00 59.88 90 GLU A CA 1
ATOM 682 C C . GLU A 1 90 ? -20.978 -10.519 20.257 1.00 59.88 90 GLU A C 1
ATOM 684 O O . GLU A 1 90 ? -21.292 -10.810 21.410 1.00 59.88 90 GLU A O 1
ATOM 689 N N . ASP A 1 91 ? -20.722 -11.461 19.339 1.00 58.00 91 ASP A N 1
ATOM 690 C CA . ASP A 1 91 ? -20.881 -12.908 19.579 1.00 58.00 91 ASP A CA 1
ATOM 691 C C . ASP A 1 91 ? -19.686 -13.536 20.320 1.00 58.00 91 ASP A C 1
ATOM 693 O O . ASP A 1 91 ? -19.747 -14.682 20.773 1.00 58.00 91 ASP A O 1
ATOM 697 N N . ARG A 1 92 ? -18.571 -12.803 20.451 1.00 59.47 92 ARG A N 1
ATOM 698 C CA . ARG A 1 92 ? -17.321 -13.277 21.072 1.00 59.47 92 ARG A CA 1
ATOM 699 C C . ARG A 1 92 ? -16.853 -12.428 22.248 1.00 59.47 92 ARG A C 1
ATOM 701 O O . ARG A 1 92 ? -15.703 -12.581 22.669 1.00 59.47 92 ARG A O 1
ATOM 708 N N . ILE A 1 93 ? -17.706 -11.576 22.821 1.00 62.91 93 ILE A N 1
ATOM 709 C CA . ILE A 1 93 ? -17.404 -10.942 24.109 1.00 62.91 93 ILE A CA 1
ATOM 710 C C . ILE A 1 93 ? -17.371 -12.058 25.152 1.00 62.91 93 ILE A C 1
ATOM 712 O O . ILE A 1 93 ? -18.400 -12.480 25.682 1.00 62.91 93 ILE A O 1
ATOM 716 N N . ALA A 1 94 ? -16.174 -12.580 25.420 1.00 68.19 94 ALA A N 1
ATOM 717 C CA . ALA A 1 94 ? -15.958 -13.522 26.499 1.00 68.19 94 ALA A CA 1
ATOM 718 C C . ALA A 1 94 ? -16.471 -12.858 27.774 1.00 68.19 94 ALA A C 1
ATOM 720 O O . ALA A 1 94 ? -15.959 -11.818 28.193 1.00 68.19 94 ALA A O 1
ATOM 721 N N . ARG A 1 95 ? -17.534 -13.426 28.349 1.00 69.75 95 ARG A N 1
ATOM 722 C CA . ARG A 1 95 ? -18.133 -12.897 29.567 1.00 69.75 95 ARG A CA 1
ATOM 723 C C . ARG A 1 95 ? -17.040 -12.873 30.627 1.00 69.75 95 ARG A C 1
ATOM 725 O O . ARG A 1 95 ? -16.558 -13.930 31.035 1.00 69.75 95 ARG A O 1
ATOM 732 N N . LEU A 1 96 ? -16.624 -11.666 31.009 1.00 73.19 96 LEU A N 1
ATOM 733 C CA . LEU A 1 96 ? -15.646 -11.479 32.070 1.00 73.19 96 LEU A CA 1
ATOM 734 C C . LEU A 1 96 ? -16.158 -12.189 33.330 1.00 73.19 96 LEU A C 1
ATOM 736 O O . LEU A 1 96 ? -17.369 -12.330 33.538 1.00 73.19 96 LEU A O 1
ATOM 740 N N . GLY A 1 97 ? -15.224 -12.674 34.146 1.00 80.25 97 GLY A N 1
ATOM 741 C CA . GLY A 1 97 ? -15.553 -13.246 35.446 1.00 80.25 97 GLY A CA 1
ATOM 742 C C . GLY A 1 97 ? -16.282 -12.237 36.347 1.00 80.25 97 GLY A C 1
ATOM 743 O O . GLY A 1 97 ? -16.430 -11.066 35.987 1.00 80.25 97 GLY A O 1
ATOM 744 N N . PRO A 1 98 ? -16.747 -12.667 37.531 1.00 83.69 98 PRO A N 1
ATOM 745 C CA . PRO A 1 98 ? -17.287 -11.728 38.506 1.00 83.69 98 PRO A CA 1
ATOM 746 C C . PRO A 1 98 ? -16.266 -10.610 38.797 1.00 83.69 98 PRO A C 1
ATOM 748 O O . PRO A 1 98 ? -15.059 -10.872 38.744 1.00 83.69 98 PRO A O 1
ATOM 751 N N . PRO A 1 99 ? -16.727 -9.380 39.094 1.00 82.75 99 PRO A N 1
ATOM 752 C CA . PRO A 1 99 ? -15.833 -8.272 39.412 1.00 82.75 99 PRO A CA 1
ATOM 753 C C . PRO A 1 99 ? -14.929 -8.640 40.590 1.00 82.75 99 PRO A C 1
ATOM 755 O O . PRO A 1 99 ? -15.341 -9.354 41.511 1.00 82.75 99 PRO A O 1
ATOM 758 N N . LEU A 1 100 ? -13.687 -8.159 40.557 1.00 85.19 100 LEU A N 1
ATOM 759 C CA . LEU A 1 100 ? -12.743 -8.378 41.648 1.00 85.19 100 LEU A CA 1
ATOM 760 C C . LEU A 1 100 ? -13.221 -7.662 42.917 1.00 85.19 100 LEU A C 1
ATOM 762 O O . LEU A 1 100 ? -13.883 -6.625 42.862 1.00 85.19 100 LEU A O 1
ATOM 766 N N . SER A 1 101 ? -12.849 -8.194 44.082 1.00 87.00 101 SER A N 1
ATOM 767 C CA . SER A 1 101 ? -13.090 -7.525 45.361 1.00 87.00 101 SER A CA 1
ATOM 768 C C . SER A 1 101 ? -12.447 -6.133 45.348 1.00 87.00 101 SER A C 1
ATOM 770 O O . SER A 1 101 ? -11.228 -6.022 45.239 1.00 87.00 101 SER A O 1
ATOM 772 N N . GLY A 1 102 ? -13.260 -5.081 45.465 1.00 88.38 102 GLY A N 1
ATOM 773 C CA . GLY A 1 102 ? -12.808 -3.685 45.407 1.00 88.38 102 GLY A CA 1
ATOM 774 C C . GLY A 1 102 ? -12.993 -2.994 44.051 1.00 88.38 102 GLY A C 1
ATOM 775 O O . GLY A 1 102 ? -12.707 -1.805 43.950 1.00 88.38 102 GLY A O 1
ATOM 776 N N . ASP A 1 103 ? -13.497 -3.692 43.032 1.00 88.25 103 ASP A N 1
ATOM 777 C CA . ASP A 1 103 ? -13.879 -3.071 41.765 1.00 88.25 103 ASP A CA 1
ATOM 778 C C . ASP A 1 103 ? -15.158 -2.222 41.931 1.00 88.25 103 ASP A C 1
ATOM 780 O O . ASP A 1 103 ? -16.181 -2.694 42.436 1.00 88.25 103 ASP A O 1
ATOM 784 N N . LEU A 1 104 ? -15.093 -0.952 41.516 1.00 86.06 104 LEU A N 1
ATOM 785 C CA . LEU A 1 104 ? -16.200 0.012 41.579 1.00 86.06 104 LEU A CA 1
ATOM 786 C C . LEU A 1 104 ? -16.949 0.140 40.245 1.00 86.06 104 LEU A C 1
ATOM 788 O O . LEU A 1 104 ? -17.984 0.801 40.191 1.00 86.06 104 LEU A O 1
ATOM 792 N N . GLY A 1 105 ? -16.468 -0.483 39.165 1.00 85.69 105 GLY A N 1
ATOM 793 C CA . GLY A 1 105 ? -17.066 -0.317 37.839 1.00 85.69 105 GLY A CA 1
ATOM 794 C C . GLY A 1 105 ? -18.529 -0.762 37.788 1.00 85.69 105 GLY A C 1
ATOM 795 O O . GLY A 1 105 ? -19.391 -0.043 37.284 1.00 85.69 105 GLY A O 1
ATOM 796 N N . ALA A 1 106 ? -18.840 -1.919 38.381 1.00 85.00 106 ALA A N 1
ATOM 797 C CA . ALA A 1 106 ? -20.199 -2.460 38.396 1.00 85.00 106 ALA A CA 1
ATOM 798 C C . ALA A 1 106 ? -21.179 -1.613 39.228 1.00 85.00 106 ALA A C 1
ATOM 800 O O . ALA A 1 106 ? -22.341 -1.459 38.846 1.00 85.00 106 ALA A O 1
ATOM 801 N N . THR A 1 107 ? -20.730 -1.060 40.360 1.00 88.06 107 THR A N 1
ATOM 802 C CA . THR A 1 107 ? -21.571 -0.215 41.221 1.00 88.06 107 THR A CA 1
ATOM 803 C C . THR A 1 107 ? -21.783 1.162 40.608 1.00 88.06 107 THR A C 1
ATOM 805 O O . THR A 1 107 ? -22.910 1.652 40.625 1.00 88.06 107 THR A O 1
ATOM 808 N N . MET A 1 108 ? -20.749 1.746 39.994 1.00 88.12 108 MET A N 1
ATOM 809 C CA . MET A 1 108 ? -20.877 2.982 39.222 1.00 88.12 108 MET A CA 1
ATOM 810 C C . MET A 1 108 ? -21.866 2.805 38.070 1.00 88.12 108 MET A C 1
ATOM 812 O O . MET A 1 108 ? -22.808 3.580 37.972 1.00 88.12 108 MET A O 1
ATOM 816 N N . LEU A 1 109 ? -21.716 1.750 37.259 1.00 88.50 109 LEU A N 1
ATOM 817 C CA . LEU A 1 109 ? -22.624 1.459 36.144 1.00 88.50 109 LEU A CA 1
ATOM 818 C C . LEU A 1 109 ? -24.080 1.302 36.603 1.00 88.50 109 LEU A C 1
ATOM 820 O O . LEU A 1 109 ? -25.005 1.731 35.916 1.00 88.50 109 LEU A O 1
ATOM 824 N N . ARG A 1 110 ? -24.296 0.678 37.764 1.00 89.50 110 ARG A N 1
ATOM 825 C CA . ARG A 1 110 ? -25.632 0.542 38.347 1.00 89.50 110 ARG A CA 1
ATOM 826 C C . ARG A 1 110 ? -26.219 1.895 38.752 1.00 89.50 110 ARG A C 1
ATOM 828 O O . ARG A 1 110 ? -27.373 2.145 38.425 1.00 89.50 110 ARG A O 1
ATOM 835 N N . ALA A 1 111 ? -25.439 2.746 39.417 1.00 90.94 111 ALA A N 1
ATOM 836 C CA . ALA A 1 111 ? -25.892 4.068 39.846 1.00 90.94 111 ALA A CA 1
ATOM 837 C C . ALA A 1 111 ? -26.302 4.957 38.659 1.00 90.94 111 ALA A C 1
ATOM 839 O O . ALA A 1 111 ? -27.298 5.667 38.740 1.00 90.94 111 ALA A O 1
ATOM 840 N N . GLU A 1 112 ? -25.587 4.883 37.533 1.00 90.31 112 GLU A N 1
ATOM 841 C CA . GLU A 1 112 ? -25.967 5.636 36.326 1.00 90.31 112 GLU A CA 1
ATOM 842 C C . GLU A 1 112 ? -27.280 5.150 35.722 1.00 90.31 112 GLU A C 1
ATOM 844 O O . GLU A 1 112 ? -28.142 5.950 35.367 1.00 90.31 112 GLU A O 1
ATOM 849 N N . ARG A 1 113 ? -27.457 3.827 35.650 1.00 91.06 113 ARG A N 1
ATOM 850 C CA . ARG A 1 113 ? -28.687 3.219 35.131 1.00 91.06 113 ARG A CA 1
ATOM 851 C C . ARG A 1 113 ? -29.898 3.527 36.002 1.00 91.06 113 ARG A C 1
ATOM 853 O O . ARG A 1 113 ? -30.987 3.704 35.470 1.00 91.06 113 ARG A O 1
ATOM 860 N N . GLU A 1 114 ? -29.717 3.606 37.320 1.00 91.62 114 GLU A N 1
ATOM 861 C CA . GLU A 1 114 ? -30.773 4.027 38.252 1.00 91.62 114 GLU A CA 1
ATOM 862 C C . GLU A 1 114 ? -31.209 5.482 37.996 1.00 91.62 114 GLU A C 1
ATOM 864 O O . GLU A 1 114 ? -32.384 5.792 38.150 1.00 91.62 114 GLU A O 1
ATOM 869 N N . LEU A 1 115 ? -30.306 6.332 37.494 1.00 90.19 115 LEU A N 1
ATOM 870 C CA . LEU A 1 115 ? -30.595 7.696 37.035 1.00 90.19 115 LEU A CA 1
ATOM 871 C C . LEU A 1 115 ? -31.060 7.777 35.565 1.00 90.19 115 LEU A C 1
ATOM 873 O O . LEU A 1 115 ? -31.185 8.871 35.017 1.00 90.19 115 LEU A O 1
ATOM 877 N N . GLY A 1 116 ? -31.297 6.641 34.900 1.00 88.19 116 GLY A N 1
ATOM 878 C CA . GLY A 1 116 ? -31.718 6.596 33.494 1.00 88.19 116 GLY A CA 1
ATOM 879 C C . GLY A 1 116 ? -30.633 7.010 32.493 1.00 88.19 116 GLY A C 1
ATOM 880 O O . GLY A 1 116 ? -30.945 7.351 31.353 1.00 88.19 116 GLY A O 1
ATOM 881 N N . ILE A 1 117 ? -29.362 7.000 32.902 1.00 86.88 117 ILE A N 1
ATOM 882 C CA . ILE A 1 117 ? -28.229 7.344 32.045 1.00 86.88 117 ILE A CA 1
ATOM 883 C C . ILE A 1 117 ? -27.692 6.066 31.395 1.00 86.88 117 ILE A C 1
ATOM 885 O O . ILE A 1 117 ? -27.165 5.179 32.069 1.00 86.88 117 ILE A O 1
ATOM 889 N N . GLU A 1 118 ? -27.809 5.980 30.069 1.00 84.38 118 GLU A N 1
ATOM 890 C CA . GLU A 1 118 ? -27.205 4.890 29.301 1.00 84.38 118 GLU A CA 1
ATOM 891 C C . GLU A 1 118 ? -25.678 5.071 29.205 1.00 84.38 118 GLU A C 1
ATOM 893 O O . GLU A 1 118 ? -25.201 6.189 28.956 1.00 84.38 118 GLU A O 1
ATOM 898 N N . PRO A 1 119 ? -24.894 3.993 29.401 1.00 74.69 119 PRO A N 1
ATOM 899 C CA . PRO A 1 119 ? -23.447 4.046 29.292 1.00 74.69 119 PRO A CA 1
ATOM 900 C C . PRO A 1 119 ? -23.044 4.303 27.841 1.00 74.69 119 PRO A C 1
ATOM 902 O O . PRO A 1 119 ? -23.428 3.578 26.923 1.00 74.69 119 PRO A O 1
ATOM 905 N N . GLU A 1 120 ? -22.225 5.326 27.645 1.00 77.00 120 GLU A N 1
ATOM 906 C CA . GLU A 1 120 ? -21.638 5.620 26.348 1.00 77.00 120 GLU A CA 1
ATOM 907 C C . GLU A 1 120 ? -20.346 4.818 26.199 1.00 77.00 120 GLU A C 1
ATOM 909 O O . GLU A 1 120 ? -19.414 4.944 26.996 1.00 77.00 120 GLU A O 1
ATOM 914 N N . TYR A 1 121 ? -20.309 3.937 25.203 1.00 72.12 121 TYR A N 1
ATOM 915 C CA . TYR A 1 121 ? -19.120 3.150 24.918 1.00 72.12 121 TYR A CA 1
ATOM 916 C C . TYR A 1 121 ? -18.106 4.020 24.189 1.00 72.12 121 TYR A C 1
ATOM 918 O O . TYR A 1 121 ? -18.402 4.584 23.137 1.00 72.12 121 TYR A O 1
ATOM 926 N N . VAL A 1 122 ? -16.894 4.097 24.733 1.00 68.69 122 VAL A N 1
ATOM 927 C CA . VAL A 1 122 ? -15.801 4.830 24.099 1.00 68.69 122 VAL A CA 1
ATOM 928 C C . VAL A 1 122 ? -15.445 4.127 22.788 1.00 68.69 122 VAL A C 1
ATOM 930 O O . VAL A 1 122 ? -14.877 3.038 22.785 1.00 68.69 122 VAL A O 1
ATOM 933 N N . THR A 1 123 ? -15.793 4.740 21.658 1.00 66.50 123 THR A N 1
ATOM 934 C CA . THR A 1 123 ? -15.459 4.228 20.317 1.00 66.50 123 THR A CA 1
ATOM 935 C C . THR A 1 123 ? -14.102 4.723 19.823 1.00 66.50 123 THR A C 1
ATOM 937 O O . THR A 1 123 ? -13.638 4.315 18.757 1.00 66.50 123 THR A O 1
ATOM 940 N N . ARG A 1 124 ? -13.471 5.635 20.569 1.00 66.00 124 ARG A N 1
ATOM 941 C CA . ARG A 1 124 ? -12.188 6.246 20.234 1.00 66.00 124 ARG A CA 1
ATOM 942 C C . ARG A 1 124 ? -11.084 5.648 21.097 1.00 66.00 124 ARG A C 1
ATOM 944 O O . ARG A 1 124 ? -11.034 5.875 22.298 1.00 66.00 124 ARG A O 1
ATOM 951 N N . PHE A 1 125 ? -10.179 4.917 20.463 1.00 61.44 125 PHE A N 1
ATOM 952 C CA . PHE A 1 125 ? -8.956 4.452 21.104 1.00 61.44 125 PHE A CA 1
ATOM 953 C C . PHE A 1 125 ? -7.912 5.563 20.988 1.00 61.44 125 PHE A C 1
ATOM 955 O O . PHE A 1 125 ? -7.419 5.837 19.894 1.00 61.44 125 PHE A O 1
ATOM 962 N N . GLU A 1 126 ? -7.644 6.258 22.089 1.00 64.50 126 GLU A N 1
ATOM 963 C CA . GLU A 1 126 ? -6.479 7.139 22.195 1.00 64.50 126 GLU A CA 1
ATOM 964 C C . GLU A 1 126 ? -5.255 6.314 22.635 1.00 64.50 126 GLU A C 1
ATOM 966 O O . GLU A 1 126 ? -5.401 5.218 23.174 1.00 64.50 126 GLU A O 1
ATOM 971 N N . ASP A 1 127 ? -4.041 6.818 22.391 1.00 66.62 127 ASP A N 1
ATOM 972 C CA . ASP A 1 127 ? -2.786 6.129 22.751 1.00 66.62 127 ASP A CA 1
ATOM 973 C C . ASP A 1 127 ? -2.572 6.003 24.282 1.00 66.62 127 ASP A C 1
ATOM 975 O O . ASP A 1 127 ? -1.601 5.386 24.726 1.00 66.62 127 ASP A O 1
ATOM 979 N N . ASP A 1 128 ? -3.464 6.584 25.098 1.00 72.25 128 ASP A N 1
ATOM 980 C CA . ASP A 1 128 ? -3.492 6.462 26.559 1.00 72.25 128 ASP A CA 1
ATOM 981 C C . ASP A 1 128 ? -4.672 5.572 26.995 1.00 72.25 128 ASP A C 1
ATOM 983 O O . ASP A 1 128 ? -5.793 5.697 26.508 1.00 72.25 128 ASP A O 1
ATOM 987 N N . PHE A 1 129 ? -4.424 4.672 27.949 1.00 72.00 129 PHE A N 1
ATOM 988 C CA . PHE A 1 129 ? -5.440 3.790 28.540 1.00 72.00 129 PHE A CA 1
ATOM 989 C C . PHE A 1 129 ? -6.321 4.501 29.578 1.00 72.00 129 PHE A C 1
ATOM 991 O O . PHE A 1 129 ? -7.196 3.877 30.184 1.00 72.00 129 PHE A O 1
ATOM 998 N N . ARG A 1 130 ? -6.066 5.784 29.846 1.00 80.25 130 ARG A N 1
ATOM 999 C CA . ARG A 1 130 ? -6.880 6.601 30.746 1.00 80.25 130 ARG A CA 1
ATOM 1000 C C . ARG A 1 130 ? -8.125 7.127 30.026 1.00 80.25 130 ARG A C 1
ATOM 1002 O O . ARG A 1 130 ? -8.026 7.511 28.864 1.00 80.25 130 ARG A O 1
ATOM 1009 N N . PRO A 1 131 ? -9.279 7.206 30.709 1.00 75.88 131 PRO A N 1
ATOM 1010 C CA . PRO A 1 131 ? -10.435 7.905 30.168 1.00 75.88 131 PRO A CA 1
ATOM 1011 C C . PRO A 1 131 ? -10.108 9.377 29.887 1.00 75.88 131 PRO A C 1
ATOM 1013 O O . PRO A 1 131 ? -9.352 10.015 30.625 1.00 75.88 131 PRO A O 1
ATOM 1016 N N . ASN A 1 132 ? -10.693 9.925 28.825 1.00 84.75 132 ASN A N 1
ATOM 1017 C CA . ASN A 1 132 ? -10.536 11.330 28.479 1.00 84.75 132 ASN A CA 1
ATOM 1018 C C . ASN A 1 132 ? -11.195 12.223 29.556 1.00 84.75 132 ASN A C 1
ATOM 1020 O O . ASN A 1 132 ? -12.395 12.087 29.817 1.00 84.75 132 ASN A O 1
ATOM 1024 N N . PRO A 1 133 ? -10.455 13.173 30.161 1.00 87.38 133 PRO A N 1
ATOM 1025 C CA . PRO A 1 133 ? -10.972 14.010 31.243 1.00 87.38 133 PRO A CA 1
ATOM 1026 C C . PRO A 1 133 ? -12.143 14.910 30.826 1.00 87.38 133 PRO A C 1
ATOM 1028 O O . PRO A 1 133 ? -12.949 15.292 31.676 1.00 87.38 133 PRO A O 1
ATOM 1031 N N . ALA A 1 134 ? -12.247 15.277 29.543 1.00 88.12 134 ALA A N 1
ATOM 1032 C CA . ALA A 1 134 ? -13.377 16.061 29.048 1.00 88.12 134 ALA A CA 1
ATOM 1033 C C . ALA A 1 134 ? -14.674 15.237 29.077 1.00 88.12 134 ALA A C 1
ATOM 1035 O O . ALA A 1 134 ? -15.676 15.691 29.631 1.00 88.12 134 ALA A O 1
ATOM 1036 N N . ASP A 1 135 ? -14.615 14.001 28.582 1.00 86.69 135 ASP A N 1
ATOM 1037 C CA . ASP A 1 135 ? -15.762 13.090 28.525 1.00 86.69 135 ASP A CA 1
ATOM 1038 C C . ASP A 1 135 ? -16.217 12.701 29.944 1.00 86.69 135 ASP A C 1
ATOM 1040 O O . ASP A 1 135 ? -17.413 12.664 30.246 1.00 86.69 135 ASP A O 1
ATOM 1044 N N . GLU A 1 136 ? -15.269 12.500 30.871 1.00 86.25 136 GLU A N 1
ATOM 1045 C CA . GLU A 1 136 ? -15.580 12.276 32.289 1.00 86.25 136 GLU A CA 1
ATOM 1046 C C . GLU A 1 136 ? -16.294 13.473 32.932 1.00 86.25 136 GLU A C 1
ATOM 1048 O O . GLU A 1 136 ? -17.243 13.293 33.704 1.00 86.25 136 GLU A O 1
ATOM 1053 N N . ALA A 1 137 ? -15.870 14.701 32.621 1.00 91.19 137 ALA A N 1
ATOM 1054 C CA . ALA A 1 137 ? -16.500 15.906 33.149 1.00 91.19 137 ALA A CA 1
ATOM 1055 C C . ALA A 1 137 ? -17.936 16.070 32.631 1.00 91.19 137 ALA A C 1
ATOM 1057 O O . ALA A 1 137 ? -18.820 16.477 33.389 1.00 91.19 137 ALA A O 1
ATOM 1058 N N . GLU A 1 138 ? -18.188 15.736 31.367 1.00 90.69 138 GLU A N 1
ATOM 1059 C CA . GLU A 1 138 ? -19.531 15.740 30.786 1.00 90.69 138 GLU A CA 1
ATOM 1060 C C . GLU A 1 138 ? -20.422 14.661 31.403 1.00 90.69 138 GLU A C 1
ATOM 1062 O O . GLU A 1 138 ? -21.548 14.953 31.816 1.00 90.69 138 GLU A O 1
ATOM 1067 N N . ARG A 1 139 ? -19.905 13.438 31.573 1.00 88.81 139 ARG A N 1
ATOM 1068 C CA . ARG A 1 139 ? -20.604 12.356 32.283 1.00 88.81 139 ARG A CA 1
ATOM 1069 C C . ARG A 1 139 ? -20.967 12.768 33.711 1.00 88.81 139 ARG A C 1
ATOM 1071 O O . ARG A 1 139 ? -22.108 12.591 34.135 1.00 88.81 139 ARG A O 1
ATOM 1078 N N . ALA A 1 140 ? -20.043 13.403 34.433 1.00 90.06 140 ALA A N 1
ATOM 1079 C CA . ALA A 1 140 ? -20.294 13.907 35.782 1.00 90.06 140 ALA A CA 1
ATOM 1080 C C . ALA A 1 140 ? -21.363 15.016 35.821 1.00 90.06 140 ALA A C 1
ATOM 1082 O O . ALA A 1 140 ? -22.119 15.098 36.790 1.00 90.06 140 ALA A O 1
ATOM 1083 N N . ARG A 1 141 ? -21.453 15.863 34.786 1.00 93.06 141 ARG A N 1
ATOM 1084 C CA . ARG A 1 141 ? -22.530 16.862 34.660 1.00 93.06 141 ARG A CA 1
ATOM 1085 C C . ARG A 1 141 ? -23.883 16.194 34.453 1.00 93.06 141 ARG A C 1
ATOM 1087 O O . ARG A 1 141 ? -24.792 16.486 35.223 1.00 93.06 141 ARG A O 1
ATOM 1094 N N . ARG A 1 142 ? -23.980 15.241 33.517 1.00 92.00 142 ARG A N 1
ATOM 1095 C CA . ARG A 1 142 ? -25.213 14.468 33.275 1.00 92.00 142 ARG A CA 1
ATOM 1096 C C . ARG A 1 142 ? -25.708 13.778 34.545 1.00 92.00 142 ARG A C 1
ATOM 1098 O O . ARG A 1 142 ? -26.884 13.874 34.871 1.00 92.00 142 ARG A O 1
ATOM 1105 N N . MET A 1 143 ? -24.801 13.157 35.301 1.00 91.25 143 MET A N 1
ATOM 1106 C CA . MET A 1 143 ? -25.118 12.521 36.586 1.00 91.25 143 MET A CA 1
ATOM 1107 C C . MET A 1 143 ? -25.681 13.509 37.612 1.00 91.25 143 MET A C 1
ATOM 1109 O O . MET A 1 143 ? -26.661 13.205 38.285 1.00 91.25 143 MET A O 1
ATOM 1113 N N . ARG A 1 144 ? -25.084 14.702 37.735 1.00 92.88 144 ARG A N 1
ATOM 1114 C CA . ARG A 1 144 ? -25.577 15.742 38.656 1.00 92.88 144 ARG A CA 1
ATOM 1115 C C . ARG A 1 144 ? -26.945 16.264 38.241 1.00 92.88 144 ARG A C 1
ATOM 1117 O O . ARG A 1 144 ? -27.803 16.443 39.094 1.00 92.88 144 ARG A O 1
ATOM 1124 N N . GLU A 1 145 ? -27.143 16.503 36.950 1.00 94.12 145 GLU A N 1
ATOM 1125 C CA . GLU A 1 145 ? -28.419 16.972 36.409 1.00 94.12 145 GLU A CA 1
ATOM 1126 C C . GLU A 1 145 ? -29.527 15.935 36.610 1.00 94.12 145 GLU A C 1
ATOM 1128 O O . GLU A 1 145 ? -30.610 16.288 37.069 1.00 94.12 145 GLU A O 1
ATOM 1133 N N . ALA A 1 146 ? -29.243 14.656 36.353 1.00 92.31 146 ALA A N 1
ATOM 1134 C CA . ALA A 1 146 ? -30.194 13.573 36.578 1.00 92.31 146 ALA A CA 1
ATOM 1135 C C . ALA A 1 146 ? -30.529 13.393 38.066 1.00 92.31 146 ALA A C 1
ATOM 1137 O O . ALA A 1 146 ? -31.697 13.238 38.408 1.00 92.31 146 ALA A O 1
ATOM 1138 N N . ALA A 1 147 ? -29.535 13.480 38.957 1.00 90.62 147 ALA A N 1
ATOM 1139 C CA . ALA A 1 147 ? -29.768 13.413 40.399 1.00 90.62 147 ALA A CA 1
ATOM 1140 C C . ALA A 1 147 ? -30.659 14.566 40.889 1.00 90.62 147 ALA A C 1
ATOM 1142 O O . ALA A 1 147 ? -31.600 14.338 41.641 1.00 90.62 147 ALA A O 1
ATOM 1143 N N . LEU A 1 148 ? -30.414 15.792 40.414 1.00 93.62 148 LEU A N 1
ATOM 1144 C CA . LEU A 1 148 ? -31.263 16.943 40.730 1.00 93.62 148 LEU A CA 1
ATOM 1145 C C . LEU A 1 148 ? -32.688 16.778 40.183 1.00 93.62 148 LEU A C 1
ATOM 1147 O O . LEU A 1 148 ? -33.645 17.191 40.834 1.00 93.62 148 LEU A O 1
ATOM 1151 N N . ALA A 1 149 ? -32.838 16.188 38.995 1.00 91.31 149 ALA A N 1
ATOM 1152 C CA . ALA A 1 149 ? -34.146 15.915 38.410 1.00 91.31 149 ALA A CA 1
ATOM 1153 C C . ALA A 1 149 ? -34.929 14.859 39.208 1.00 91.31 149 ALA A C 1
ATOM 1155 O O . ALA A 1 149 ? -36.127 15.035 39.415 1.00 91.31 149 ALA A O 1
ATOM 1156 N N . ASP A 1 150 ? -34.260 13.805 39.685 1.00 90.00 150 ASP A N 1
ATOM 1157 C CA . ASP A 1 150 ? -34.866 12.776 40.539 1.00 90.00 150 ASP A CA 1
ATOM 1158 C C . ASP A 1 150 ? -35.270 13.344 41.908 1.00 90.00 150 ASP A C 1
ATOM 1160 O O . ASP A 1 150 ? -36.385 13.121 42.376 1.00 90.00 150 ASP A O 1
ATOM 1164 N N . GLU A 1 151 ? -34.412 14.172 42.516 1.00 91.06 151 GLU A N 1
ATOM 1165 C CA . GLU A 1 151 ? -34.736 14.891 43.754 1.00 91.06 151 GLU A CA 1
ATOM 1166 C C . GLU A 1 151 ? -35.939 15.826 43.583 1.00 91.06 151 GLU A C 1
ATOM 1168 O O . GLU A 1 151 ? -36.792 15.888 44.465 1.00 91.06 151 GLU A O 1
ATOM 1173 N N . ALA A 1 152 ? -36.037 16.529 42.451 1.00 90.94 152 ALA A N 1
ATOM 1174 C CA . ALA A 1 152 ? -37.170 17.402 42.149 1.00 90.94 152 ALA A CA 1
ATOM 1175 C C . ALA A 1 152 ? -38.469 16.635 41.842 1.00 90.94 152 ALA A C 1
ATOM 1177 O O . ALA A 1 152 ? -39.554 17.210 41.941 1.00 90.94 152 ALA A O 1
ATOM 1178 N N . ALA A 1 153 ? -38.370 15.364 41.444 1.00 86.75 153 ALA A N 1
ATOM 1179 C CA . ALA A 1 153 ? -39.512 14.502 41.156 1.00 86.75 153 ALA A CA 1
ATOM 1180 C C . ALA A 1 153 ? -40.080 13.798 42.405 1.00 86.75 153 ALA A C 1
ATOM 1182 O O . ALA A 1 153 ? -41.139 13.170 42.310 1.00 86.75 153 ALA A O 1
ATOM 1183 N N . ARG A 1 154 ? -39.389 13.887 43.549 1.00 78.25 154 ARG A N 1
ATOM 1184 C CA . ARG A 1 154 ? -39.737 13.225 44.813 1.00 78.25 154 ARG A CA 1
ATOM 1185 C C . ARG A 1 154 ? -40.572 14.107 45.738 1.00 78.25 154 ARG A C 1
ATOM 1187 O O . ARG A 1 154 ? -41.479 13.534 46.385 1.00 78.25 154 ARG A O 1
#

pLDDT: mean 80.18, std 12.49, range [51.19, 98.12]